Protein AF-A0A527YTL7-F1 (afdb_monomer)

Structure (mmCIF, N/CA/C/O backbone):
data_AF-A0A527YTL7-F1
#
_entry.id   AF-A0A527YTL7-F1
#
loop_
_atom_site.group_PDB
_atom_site.id
_atom_site.type_symbol
_atom_site.label_atom_id
_atom_site.label_alt_id
_atom_site.label_comp_id
_atom_site.label_asym_id
_atom_site.label_entity_id
_atom_site.label_seq_id
_atom_site.pdbx_PDB_ins_code
_atom_site.Cartn_x
_atom_site.Cartn_y
_atom_site.Cartn_z
_atom_site.occupancy
_atom_site.B_iso_or_equiv
_atom_site.auth_seq_id
_atom_site.auth_comp_id
_atom_site.auth_asym_id
_atom_site.auth_atom_id
_atom_site.pdbx_PDB_model_num
ATOM 1 N N . SER A 1 1 ? -21.254 6.503 15.467 1.00 87.69 1 SER A N 1
ATOM 2 C CA . SER A 1 1 ? -21.462 5.749 16.721 1.00 87.69 1 SER A CA 1
ATOM 3 C C . SER A 1 1 ? -20.146 5.141 17.193 1.00 87.69 1 SER A C 1
ATOM 5 O O . SER A 1 1 ? -19.236 4.974 16.381 1.00 87.69 1 SER A O 1
ATOM 7 N N . ALA A 1 2 ? -20.030 4.812 18.484 1.00 92.00 2 ALA A N 1
ATOM 8 C CA . ALA A 1 2 ? -18.850 4.139 19.038 1.00 92.00 2 ALA A CA 1
ATOM 9 C C . ALA A 1 2 ? -18.559 2.800 18.334 1.00 92.00 2 ALA A C 1
ATOM 11 O O . ALA A 1 2 ? -17.413 2.520 18.000 1.00 92.00 2 ALA A O 1
ATOM 12 N N . GLN A 1 3 ? -19.607 2.049 17.980 1.00 93.88 3 GLN A N 1
ATOM 13 C CA . GLN A 1 3 ? -19.490 0.779 17.260 1.00 93.88 3 GLN A CA 1
ATOM 14 C C . GLN A 1 3 ? -18.828 0.923 15.880 1.00 93.88 3 GLN A C 1
ATOM 16 O O . GLN A 1 3 ? -17.917 0.165 15.561 1.00 93.88 3 GLN A O 1
ATOM 21 N N . LYS A 1 4 ? -19.199 1.941 15.084 1.00 90.00 4 LYS A N 1
ATOM 22 C CA . LYS A 1 4 ? -18.537 2.212 13.791 1.00 90.00 4 LYS A CA 1
ATOM 23 C C . LYS A 1 4 ? -17.046 2.538 13.963 1.00 90.00 4 LYS A C 1
ATOM 25 O O . LYS A 1 4 ? -16.236 2.123 13.141 1.00 90.00 4 LYS A O 1
ATOM 30 N N . ARG A 1 5 ? -16.670 3.254 15.032 1.00 91.88 5 ARG A N 1
ATOM 31 C CA . ARG A 1 5 ? -15.258 3.554 15.335 1.00 91.88 5 ARG A CA 1
ATOM 32 C C . ARG A 1 5 ? -14.487 2.298 15.740 1.00 91.88 5 ARG A C 1
ATOM 34 O O . ARG A 1 5 ? -13.414 2.070 15.198 1.00 91.88 5 ARG A O 1
ATOM 41 N N . ALA A 1 6 ? -15.056 1.462 16.608 1.00 94.88 6 ALA A N 1
ATOM 42 C CA . ALA A 1 6 ? -14.450 0.191 17.004 1.00 94.88 6 ALA A CA 1
ATOM 43 C C . ALA A 1 6 ? -14.260 -0.753 15.803 1.00 94.88 6 ALA A C 1
ATOM 45 O O . ALA A 1 6 ? -13.172 -1.288 15.599 1.00 94.88 6 ALA A O 1
ATOM 46 N N . ALA A 1 7 ? -15.284 -0.886 14.953 1.00 94.25 7 ALA A N 1
ATOM 47 C CA . ALA A 1 7 ? -15.212 -1.693 13.738 1.0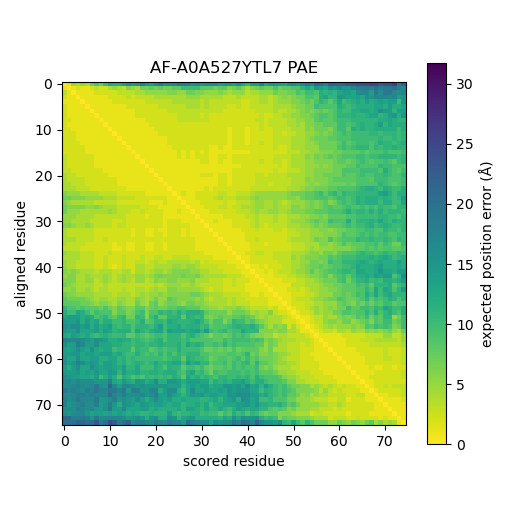0 94.25 7 ALA A CA 1
ATOM 48 C C . ALA A 1 7 ? -14.132 -1.186 12.768 1.00 94.25 7 ALA A C 1
ATOM 50 O O . ALA A 1 7 ? -13.375 -1.987 12.217 1.00 94.25 7 ALA A O 1
ATOM 51 N N . LYS A 1 8 ? -14.015 0.140 12.601 1.00 91.12 8 LYS A N 1
ATOM 52 C CA . LYS A 1 8 ? -12.950 0.759 11.801 1.00 91.12 8 LYS A CA 1
ATOM 53 C C . LYS A 1 8 ? -11.563 0.422 12.355 1.00 91.12 8 LYS A C 1
ATOM 55 O O . LYS A 1 8 ? -10.705 -0.009 11.589 1.00 91.12 8 LYS A O 1
ATOM 60 N N . SER A 1 9 ? -11.345 0.577 13.662 1.00 94.19 9 SER A N 1
ATOM 61 C CA . SER A 1 9 ? -10.061 0.244 14.294 1.00 94.19 9 SER A CA 1
ATOM 62 C C . SER A 1 9 ? -9.706 -1.234 14.116 1.00 94.19 9 SER A C 1
ATOM 64 O O . SER A 1 9 ? -8.589 -1.549 13.716 1.00 94.19 9 SER A O 1
ATOM 66 N N . ALA A 1 10 ? -10.670 -2.138 14.313 1.00 96.56 10 ALA A N 1
ATOM 67 C CA . ALA A 1 10 ? -10.463 -3.570 14.106 1.00 96.56 10 ALA A CA 1
ATOM 68 C C . ALA A 1 10 ? -10.118 -3.909 12.644 1.00 96.56 10 ALA A C 1
ATOM 70 O O . ALA A 1 10 ? -9.284 -4.775 12.386 1.00 96.56 10 ALA A O 1
ATOM 71 N N . ALA A 1 11 ? -10.735 -3.226 11.675 1.00 95.94 11 ALA A N 1
ATOM 72 C CA . ALA A 1 11 ? -10.413 -3.403 10.262 1.00 95.94 11 ALA A CA 1
ATOM 73 C C . ALA A 1 11 ? -8.982 -2.947 9.929 1.00 95.94 11 ALA A C 1
ATOM 75 O O . ALA A 1 11 ? -8.268 -3.662 9.225 1.00 95.94 11 ALA A O 1
ATOM 76 N N . ILE A 1 12 ? -8.549 -1.803 10.470 1.00 95.50 12 ILE A N 1
ATOM 77 C CA . ILE A 1 12 ? -7.178 -1.299 10.297 1.00 95.50 12 ILE A CA 1
ATOM 78 C C . ILE A 1 12 ? -6.164 -2.269 10.912 1.00 95.50 12 ILE A C 1
ATOM 80 O O . ILE A 1 12 ? -5.147 -2.561 10.286 1.00 95.50 12 ILE A O 1
ATOM 84 N N . GLU A 1 13 ? -6.446 -2.823 12.092 1.00 97.19 13 GLU A N 1
ATOM 85 C CA . GLU A 1 13 ? -5.513 -3.758 12.724 1.00 97.19 13 GLU A CA 1
ATOM 86 C C . GLU A 1 13 ? -5.408 -5.079 11.953 1.00 97.19 13 GLU A C 1
ATOM 88 O O . GLU A 1 13 ? -4.306 -5.566 11.705 1.00 97.19 13 GLU A O 1
ATOM 93 N N . ARG A 1 14 ? -6.531 -5.617 11.456 1.00 97.62 14 ARG A N 1
ATOM 94 C CA . ARG A 1 14 ? -6.502 -6.783 10.555 1.00 9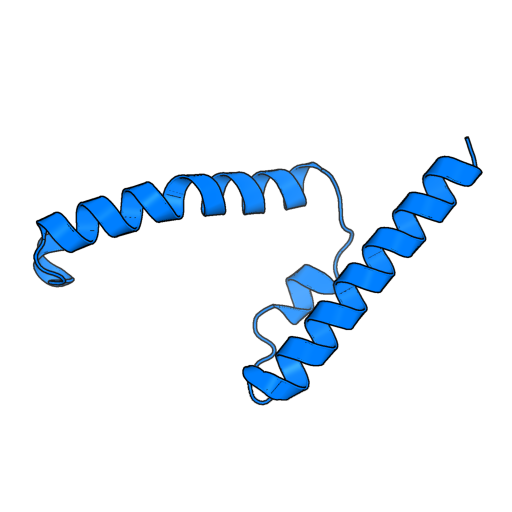7.62 14 ARG A CA 1
ATOM 95 C C . ARG A 1 14 ? -5.681 -6.520 9.294 1.00 97.62 14 ARG A C 1
ATOM 97 O O . ARG A 1 14 ? -4.940 -7.397 8.858 1.00 97.62 14 ARG A O 1
ATOM 104 N N . MET A 1 15 ? -5.792 -5.325 8.713 1.00 95.88 15 MET A N 1
ATOM 105 C CA . MET A 1 15 ? -4.984 -4.927 7.558 1.00 95.88 15 MET A CA 1
ATOM 106 C C . MET A 1 15 ? -3.484 -4.937 7.893 1.00 95.88 15 MET A C 1
ATOM 108 O O . MET A 1 15 ? -2.696 -5.495 7.131 1.00 95.88 15 MET A O 1
ATOM 112 N N . ARG A 1 16 ? -3.089 -4.385 9.047 1.00 97.19 16 ARG A N 1
ATOM 113 C CA . ARG A 1 16 ? -1.692 -4.382 9.513 1.00 97.19 16 ARG A CA 1
ATOM 114 C C . ARG 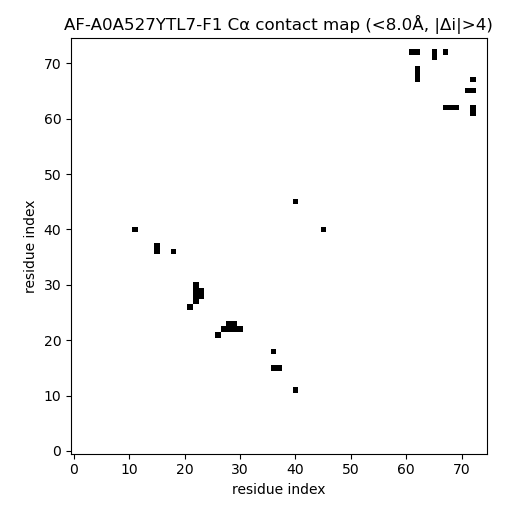A 1 16 ? -1.154 -5.784 9.786 1.00 97.19 16 ARG A C 1
ATOM 116 O O . ARG A 1 16 ? -0.016 -6.070 9.425 1.00 97.19 16 ARG A O 1
ATOM 123 N N . MET A 1 17 ? -1.961 -6.670 10.370 1.00 98.00 17 MET A N 1
ATOM 124 C CA . MET A 1 17 ? -1.571 -8.071 10.569 1.00 98.00 17 MET A CA 1
ATOM 125 C C . MET A 1 17 ? -1.273 -8.772 9.241 1.00 98.00 17 MET A C 1
ATOM 127 O O . MET A 1 17 ? -0.204 -9.358 9.100 1.00 98.00 17 MET A O 1
ATOM 131 N N . ARG A 1 18 ? -2.164 -8.641 8.249 1.00 97.62 18 ARG A N 1
ATOM 132 C CA . ARG A 1 18 ? -1.963 -9.228 6.911 1.00 97.62 18 ARG A CA 1
ATOM 133 C C . ARG A 1 18 ? -0.713 -8.688 6.220 1.00 97.62 18 ARG A C 1
ATOM 135 O O . ARG A 1 18 ? -0.017 -9.436 5.541 1.00 97.62 18 ARG A O 1
ATOM 142 N N . TYR A 1 19 ? -0.419 -7.399 6.397 1.00 96.88 19 TYR A N 1
ATOM 143 C CA . TYR A 1 19 ? 0.828 -6.823 5.906 1.00 96.88 19 TYR A CA 1
ATOM 144 C C . TYR A 1 19 ? 2.049 -7.483 6.548 1.00 96.88 19 TYR A C 1
ATOM 146 O O . TYR A 1 19 ? 2.924 -7.937 5.820 1.00 96.88 19 TYR A O 1
ATOM 154 N N . ARG A 1 20 ? 2.095 -7.583 7.883 1.00 97.69 20 ARG A N 1
ATOM 155 C CA . ARG A 1 20 ? 3.222 -8.206 8.599 1.00 97.69 20 ARG A CA 1
ATOM 156 C C . ARG A 1 20 ? 3.436 -9.658 8.169 1.00 97.69 20 ARG A C 1
ATOM 158 O O . ARG A 1 20 ? 4.563 -10.042 7.889 1.00 97.69 20 ARG A O 1
ATOM 165 N N . GLU A 1 21 ? 2.357 -10.425 8.022 1.00 98.00 21 GLU A N 1
ATOM 166 C CA . GLU A 1 21 ? 2.413 -11.802 7.521 1.00 98.00 21 GLU A CA 1
ATOM 167 C C . GLU A 1 21 ? 3.037 -11.872 6.120 1.00 98.00 21 GLU A C 1
ATOM 169 O O . GLU A 1 21 ? 3.984 -12.625 5.899 1.00 98.00 21 GLU A O 1
ATOM 174 N N . MET A 1 22 ? 2.563 -11.056 5.176 1.00 97.62 22 MET A N 1
ATOM 175 C CA . MET A 1 22 ? 3.098 -11.010 3.811 1.00 97.62 22 MET A CA 1
ATOM 176 C C . MET A 1 22 ? 4.555 -10.523 3.769 1.00 97.62 22 MET A C 1
ATOM 178 O O . MET A 1 22 ? 5.367 -11.078 3.024 1.00 97.62 22 MET A O 1
ATOM 182 N N . ARG A 1 23 ? 4.877 -9.504 4.576 1.00 97.88 23 ARG A N 1
ATOM 183 C CA . ARG A 1 23 ? 6.212 -8.920 4.721 1.00 97.88 23 ARG A CA 1
ATOM 184 C C . ARG A 1 23 ? 7.217 -9.978 5.156 1.00 97.88 23 ARG A C 1
ATOM 186 O O . ARG A 1 23 ? 8.251 -10.146 4.516 1.00 97.88 23 ARG A O 1
ATOM 193 N N . ASP A 1 24 ? 6.892 -10.697 6.225 1.00 97.81 24 ASP A N 1
ATOM 194 C CA . ASP A 1 24 ? 7.810 -11.632 6.876 1.00 97.81 24 ASP A CA 1
ATOM 195 C C . ASP A 1 24 ? 7.869 -12.987 6.147 1.00 97.81 24 ASP A C 1
ATOM 197 O O . ASP A 1 24 ? 8.881 -13.679 6.230 1.00 97.81 24 ASP A O 1
ATOM 201 N N . SER A 1 25 ? 6.837 -13.338 5.368 1.00 96.62 25 SER A N 1
ATOM 202 C CA . SER A 1 25 ? 6.810 -14.546 4.531 1.00 96.62 25 SER A CA 1
ATOM 203 C C . SER A 1 25 ? 7.262 -14.275 3.087 1.00 96.62 25 SER A C 1
ATOM 205 O O . SER A 1 25 ? 8.451 -14.326 2.766 1.00 96.62 25 SER A O 1
ATOM 207 N N . ARG A 1 26 ? 6.317 -13.975 2.188 1.00 95.81 26 ARG A N 1
ATOM 208 C CA . ARG A 1 26 ? 6.509 -13.869 0.735 1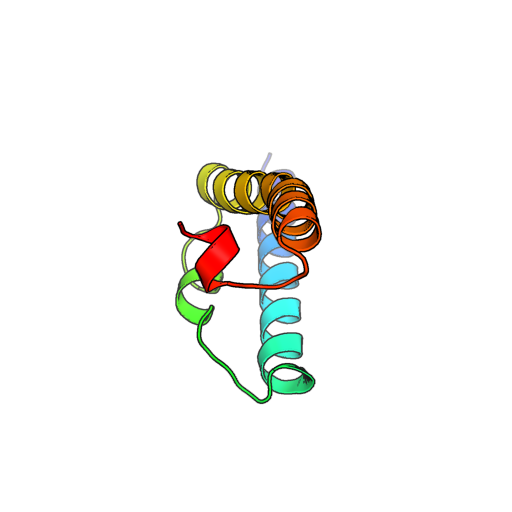.00 95.81 26 ARG A CA 1
ATOM 209 C C . ARG A 1 26 ? 7.563 -12.837 0.352 1.00 95.81 26 ARG A C 1
ATOM 211 O O . ARG A 1 26 ? 8.257 -13.026 -0.644 1.00 95.81 26 ARG A O 1
ATOM 218 N N . TRP A 1 27 ? 7.672 -11.752 1.111 1.00 96.75 27 TRP A N 1
ATOM 219 C CA . TRP A 1 27 ? 8.617 -10.673 0.829 1.00 96.75 27 TRP A CA 1
ATOM 220 C C . T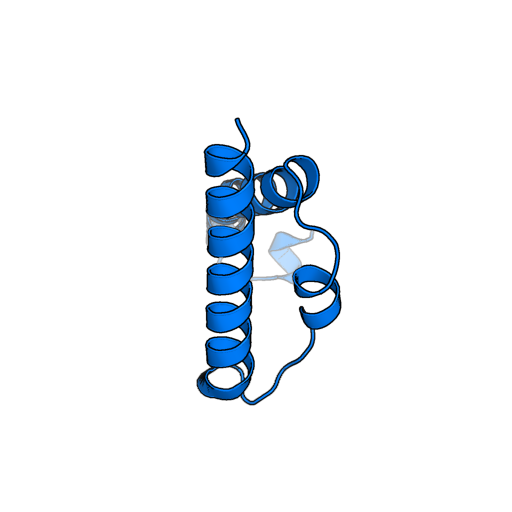RP A 1 27 ? 9.954 -10.823 1.562 1.00 96.75 27 TRP A C 1
ATOM 222 O O . TRP A 1 27 ? 10.784 -9.920 1.487 1.00 96.75 27 TRP A O 1
ATOM 232 N N . ARG A 1 28 ? 10.183 -11.953 2.252 1.00 96.62 28 ARG A N 1
ATOM 233 C CA . ARG A 1 28 ? 11.446 -12.286 2.937 1.00 96.62 28 ARG A CA 1
ATOM 234 C C . ARG A 1 28 ? 11.946 -11.172 3.868 1.00 96.62 28 ARG A C 1
ATOM 236 O O . ARG A 1 28 ? 13.141 -10.901 3.943 1.00 96.62 28 ARG A O 1
ATOM 243 N N . GLY A 1 29 ? 11.025 -10.512 4.563 1.00 96.12 29 GLY A N 1
ATOM 244 C CA . GLY A 1 29 ? 11.325 -9.447 5.514 1.00 96.12 29 GLY A CA 1
ATOM 245 C C . GLY A 1 29 ? 11.586 -8.076 4.886 1.00 96.12 29 GLY A C 1
ATOM 246 O O . GLY A 1 29 ? 12.140 -7.215 5.562 1.00 96.12 29 GLY A O 1
ATOM 247 N N . TYR A 1 30 ? 11.210 -7.828 3.627 1.00 97.00 30 TYR A N 1
ATOM 248 C CA . TYR A 1 30 ? 11.346 -6.503 3.011 1.00 97.00 30 TYR A CA 1
ATOM 249 C C . TYR A 1 30 ? 10.456 -5.449 3.698 1.00 97.00 30 TYR A C 1
ATOM 251 O O . TYR A 1 30 ? 9.233 -5.497 3.604 1.00 97.00 30 TYR A O 1
ATOM 259 N N . ARG A 1 31 ? 11.071 -4.453 4.348 1.00 96.00 31 ARG A N 1
ATOM 260 C CA . ARG A 1 31 ? 10.399 -3.451 5.208 1.00 96.00 31 ARG A CA 1
ATOM 261 C C . ARG A 1 31 ? 10.031 -2.134 4.522 1.00 96.00 31 ARG A C 1
ATOM 263 O O . ARG A 1 31 ? 9.681 -1.175 5.205 1.00 96.00 31 ARG A O 1
ATOM 270 N N . GLY A 1 32 ? 10.086 -2.058 3.191 1.00 95.69 32 GLY A N 1
ATOM 271 C CA . GLY A 1 32 ? 9.896 -0.795 2.457 1.00 95.69 32 GLY A CA 1
ATOM 272 C C . GLY A 1 32 ? 8.551 -0.096 2.697 1.00 95.69 32 GLY A C 1
ATOM 273 O O . GLY A 1 32 ? 8.439 1.107 2.484 1.00 95.69 32 GLY A O 1
ATOM 274 N N . TYR A 1 33 ? 7.545 -0.823 3.192 1.00 94.38 33 TYR A N 1
ATOM 275 C CA . TYR A 1 33 ? 6.213 -0.288 3.472 1.00 94.38 33 TYR A CA 1
ATOM 276 C C . TYR A 1 33 ? 5.908 -0.106 4.968 1.00 94.38 33 TYR A C 1
ATOM 278 O O . TYR A 1 33 ? 4.805 0.340 5.288 1.00 94.38 33 TYR A O 1
ATOM 286 N N . ASP A 1 34 ? 6.847 -0.387 5.884 1.00 96.38 34 ASP A N 1
ATOM 287 C CA . ASP A 1 34 ? 6.608 -0.309 7.339 1.00 96.38 34 ASP A CA 1
ATOM 288 C C . ASP A 1 34 ? 6.100 1.095 7.727 1.00 96.38 34 ASP A C 1
ATOM 290 O O . ASP A 1 34 ? 5.028 1.233 8.315 1.00 96.38 34 ASP A O 1
ATOM 294 N N . VAL A 1 35 ? 6.763 2.153 7.241 1.00 95.31 35 VAL A N 1
ATOM 295 C CA . VAL A 1 35 ? 6.353 3.555 7.462 1.00 95.31 35 VAL A CA 1
ATOM 296 C C . VAL A 1 35 ? 4.917 3.824 6.988 1.00 95.31 35 VAL A C 1
ATOM 298 O O . VAL A 1 35 ? 4.163 4.565 7.625 1.00 95.31 35 VAL A O 1
ATOM 301 N N . TRP A 1 36 ? 4.496 3.216 5.874 1.00 93.62 36 TRP A N 1
ATOM 302 C CA . TRP A 1 36 ? 3.138 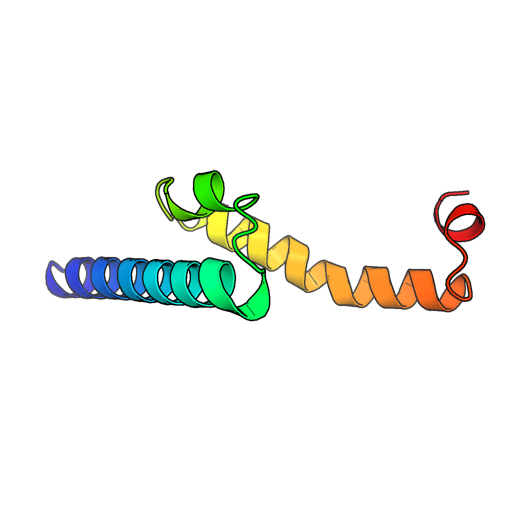3.386 5.364 1.00 93.62 36 TRP A CA 1
ATOM 303 C C . TRP A 1 36 ? 2.109 2.678 6.259 1.00 93.62 36 TRP A C 1
ATOM 305 O O . TRP A 1 36 ? 1.073 3.268 6.567 1.00 93.62 36 TRP A O 1
ATOM 315 N N . PHE A 1 37 ? 2.373 1.455 6.718 1.00 95.12 37 PHE A N 1
ATOM 316 C CA . PHE A 1 37 ? 1.423 0.706 7.552 1.00 95.12 37 PHE A CA 1
ATOM 317 C C . PHE A 1 37 ? 1.368 1.189 9.010 1.00 95.12 37 PHE A C 1
ATOM 319 O O . PHE A 1 37 ? 0.299 1.119 9.634 1.00 95.12 37 PHE A O 1
ATOM 326 N N . ASP A 1 38 ? 2.471 1.723 9.535 1.00 94.50 38 ASP A N 1
ATOM 327 C CA . ASP A 1 38 ? 2.567 2.192 10.921 1.00 94.50 38 ASP A CA 1
ATOM 328 C C . ASP A 1 38 ? 1.946 3.582 11.114 1.00 94.50 38 ASP A C 1
ATOM 330 O O . ASP A 1 38 ? 1.325 3.859 12.144 1.00 94.50 38 ASP A O 1
ATOM 334 N N . ALA A 1 39 ? 2.003 4.440 10.092 1.00 93.75 39 ALA A N 1
ATOM 335 C CA . ALA A 1 39 ? 1.361 5.750 10.127 1.00 93.75 39 ALA A CA 1
ATOM 336 C C . ALA A 1 39 ? -0.188 5.662 10.171 1.00 93.75 39 ALA A C 1
ATOM 338 O O . ALA A 1 39 ? -0.780 4.661 9.748 1.00 93.75 39 ALA A O 1
ATOM 339 N N . PRO A 1 40 ? -0.884 6.718 10.643 1.00 93.50 40 PRO A N 1
ATOM 340 C CA . PRO A 1 40 ? -2.345 6.749 10.694 1.00 93.50 40 PRO A CA 1
ATOM 341 C C . PRO A 1 40 ? -3.006 6.467 9.335 1.00 93.50 40 PRO A C 1
ATOM 343 O O . PRO A 1 40 ? -2.627 7.036 8.309 1.00 93.50 40 PRO A O 1
ATOM 346 N N . ILE A 1 41 ? -4.033 5.612 9.338 1.00 92.38 41 ILE A N 1
ATOM 347 C CA . ILE A 1 41 ? -4.798 5.255 8.137 1.00 92.38 41 ILE A CA 1
ATOM 348 C C . ILE A 1 41 ? -6.052 6.130 8.045 1.00 92.38 41 ILE A C 1
ATOM 350 O O . ILE A 1 41 ? -6.939 6.085 8.903 1.00 92.38 41 ILE A O 1
ATOM 354 N N . ASN A 1 42 ? -6.133 6.922 6.978 1.00 89.00 42 ASN A N 1
ATOM 355 C CA . ASN A 1 42 ? -7.246 7.821 6.691 1.00 89.00 42 ASN A CA 1
ATOM 356 C C . ASN A 1 42 ? -7.678 7.715 5.218 1.00 89.00 42 ASN A C 1
ATOM 358 O O . ASN A 1 42 ? -7.035 7.041 4.413 1.00 89.00 42 ASN A O 1
ATOM 362 N N . ASN A 1 43 ? -8.780 8.382 4.871 1.00 85.00 43 ASN A N 1
ATOM 363 C CA . ASN A 1 43 ? -9.363 8.283 3.534 1.00 85.00 43 ASN A CA 1
ATOM 364 C C . ASN A 1 43 ? -8.435 8.837 2.442 1.00 85.00 43 ASN A C 1
ATOM 366 O O . ASN A 1 43 ? -8.400 8.265 1.363 1.00 85.00 43 ASN A O 1
ATOM 370 N N . ALA A 1 44 ? -7.660 9.893 2.714 1.00 85.44 44 ALA A N 1
ATOM 371 C CA . ALA A 1 44 ? -6.733 10.469 1.736 1.00 85.44 44 ALA A CA 1
ATOM 372 C C . ALA A 1 44 ? -5.619 9.481 1.360 1.00 85.44 44 ALA A C 1
ATOM 374 O O . ALA A 1 44 ? -5.312 9.297 0.187 1.00 85.44 44 ALA A O 1
ATOM 375 N N . LYS A 1 45 ? -5.063 8.783 2.355 1.00 89.94 45 LYS A N 1
ATOM 376 C CA . LYS A 1 4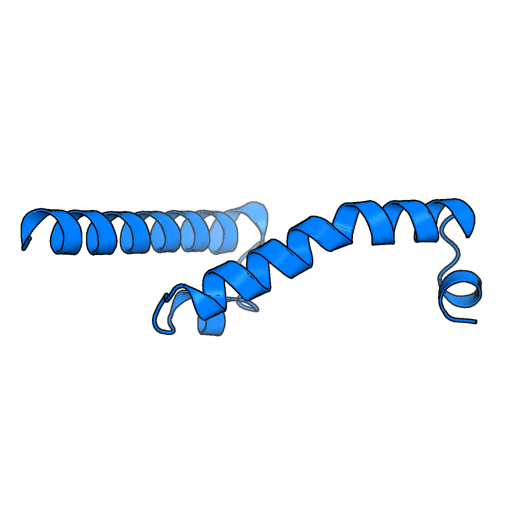5 ? -4.035 7.762 2.147 1.00 89.94 45 LYS A CA 1
ATOM 377 C C . LYS A 1 45 ? -4.558 6.575 1.341 1.00 89.94 45 LYS A C 1
ATOM 379 O O . LYS A 1 45 ? -3.894 6.122 0.417 1.00 89.94 45 LYS A O 1
ATOM 384 N N . LEU A 1 46 ? -5.762 6.105 1.674 1.00 87.38 46 LEU A N 1
ATOM 385 C CA . LEU A 1 46 ? -6.421 5.029 0.933 1.00 87.38 46 LEU A CA 1
ATOM 386 C C . LEU A 1 46 ? -6.756 5.456 -0.501 1.00 87.38 46 LEU A C 1
ATOM 388 O O . LEU A 1 46 ?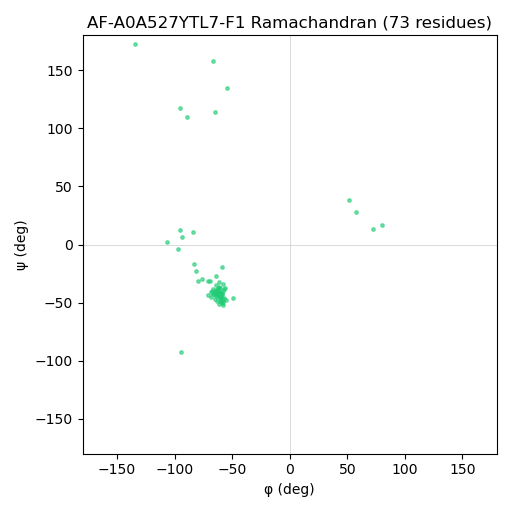 -6.534 4.683 -1.425 1.00 87.38 46 LEU A O 1
ATOM 392 N N . ALA A 1 47 ? -7.234 6.687 -0.691 1.00 83.94 47 ALA A N 1
ATOM 393 C CA . ALA A 1 47 ? -7.530 7.235 -2.008 1.00 83.94 47 ALA A CA 1
ATOM 394 C C . ALA A 1 47 ? -6.270 7.328 -2.877 1.00 83.94 47 ALA A C 1
ATOM 396 O O . ALA A 1 47 ? -6.300 6.884 -4.017 1.00 83.94 47 ALA A O 1
ATOM 397 N N . ALA A 1 48 ? -5.148 7.809 -2.334 1.00 82.50 48 ALA A N 1
ATOM 398 C CA . ALA A 1 48 ? -3.880 7.854 -3.062 1.00 82.50 48 ALA A CA 1
ATOM 399 C C . ALA A 1 48 ? -3.425 6.456 -3.523 1.00 82.50 48 ALA A C 1
ATOM 401 O O . ALA A 1 48 ? -3.012 6.285 -4.667 1.00 82.50 48 ALA A O 1
ATOM 402 N N . THR A 1 49 ? -3.555 5.437 -2.664 1.00 82.62 49 THR A N 1
ATOM 403 C CA . THR A 1 49 ? -3.258 4.044 -3.038 1.00 82.62 49 THR A CA 1
ATOM 404 C C . THR A 1 49 ? -4.236 3.496 -4.082 1.00 82.62 49 THR A C 1
ATOM 406 O O . THR A 1 49 ? -3.806 2.786 -4.986 1.00 82.62 49 THR A O 1
ATOM 409 N N . SER A 1 50 ? -5.527 3.835 -3.991 1.00 79.88 50 SER A N 1
ATOM 410 C CA . SER A 1 50 ? -6.540 3.417 -4.971 1.00 79.88 50 SER A CA 1
ATOM 411 C C . SER A 1 50 ? -6.279 4.024 -6.345 1.00 79.88 50 SER A C 1
ATOM 413 O O . SER A 1 50 ? -6.251 3.294 -7.324 1.00 79.88 50 SER A O 1
ATOM 415 N N . VAL A 1 51 ? -6.010 5.331 -6.407 1.00 78.19 51 VAL A N 1
ATOM 416 C CA . VAL A 1 51 ? -5.711 6.038 -7.662 1.00 78.19 51 VAL A CA 1
ATOM 417 C C . VAL A 1 51 ? -4.472 5.454 -8.329 1.00 78.19 51 VAL A C 1
ATOM 419 O O . VAL A 1 51 ? -4.479 5.227 -9.535 1.00 78.19 51 VAL A O 1
ATOM 422 N N . TYR A 1 52 ? -3.425 5.160 -7.550 1.00 72.19 52 TYR A N 1
ATOM 423 C CA . TYR A 1 52 ? -2.259 4.462 -8.083 1.00 72.19 52 TYR A CA 1
ATOM 424 C C . TYR A 1 52 ? -2.655 3.107 -8.684 1.00 72.19 52 TYR A C 1
ATOM 426 O O . TYR A 1 52 ? -2.280 2.816 -9.814 1.00 72.19 52 TYR A O 1
ATOM 434 N N . GLY A 1 53 ? -3.459 2.315 -7.963 1.00 74.81 53 GLY A N 1
ATOM 435 C CA . GLY A 1 53 ? -3.974 1.024 -8.428 1.00 74.81 53 GLY A CA 1
ATOM 436 C C . GLY A 1 53 ? -4.762 1.111 -9.738 1.00 74.81 53 GLY A C 1
ATOM 437 O O . GLY A 1 53 ? -4.491 0.337 -10.655 1.00 74.81 53 GLY A O 1
ATOM 438 N N . ASP A 1 54 ? -5.667 2.084 -9.858 1.00 79.88 54 ASP A N 1
ATOM 439 C CA . ASP A 1 54 ? -6.474 2.309 -11.065 1.00 79.88 54 ASP A CA 1
ATOM 440 C C . ASP A 1 54 ? -5.594 2.626 -12.287 1.00 79.88 54 ASP A C 1
ATOM 442 O O . ASP A 1 54 ? -5.907 2.251 -13.417 1.00 79.88 54 ASP A O 1
ATOM 446 N N . GLN A 1 55 ? -4.453 3.280 -12.063 1.00 80.62 55 GLN A N 1
ATOM 447 C CA . GLN A 1 55 ? -3.505 3.639 -13.116 1.00 80.62 55 GLN A CA 1
ATOM 448 C C . GLN A 1 55 ? -2.547 2.502 -13.500 1.00 80.62 55 GLN A C 1
ATOM 450 O O . GLN A 1 55 ? -1.976 2.553 -14.592 1.00 80.62 55 GLN A O 1
ATOM 455 N N . VAL A 1 56 ? -2.391 1.454 -12.675 1.00 85.94 56 VAL A N 1
ATOM 456 C CA . VAL A 1 56 ? -1.485 0.323 -12.972 1.00 85.94 56 VAL A CA 1
ATOM 457 C C . VAL A 1 56 ? -1.884 -0.380 -14.266 1.00 85.94 56 VAL A C 1
ATOM 459 O O . VAL A 1 56 ? -1.023 -0.662 -15.095 1.00 85.94 56 VAL A O 1
ATOM 462 N N . ALA A 1 57 ? -3.175 -0.647 -14.474 1.00 84.06 57 ALA A N 1
ATOM 463 C CA . ALA A 1 57 ? -3.639 -1.331 -15.682 1.00 84.06 57 ALA A CA 1
ATOM 464 C C . ALA A 1 57 ? -3.299 -0.533 -16.953 1.00 84.06 57 ALA A C 1
ATOM 466 O O . ALA A 1 57 ? -2.829 -1.094 -17.943 1.00 84.06 57 ALA A O 1
ATOM 467 N N . THR A 1 58 ? -3.468 0.789 -16.899 1.00 85.69 58 THR A N 1
ATOM 468 C CA . THR A 1 58 ? -3.112 1.694 -17.996 1.00 85.69 58 THR A CA 1
ATOM 469 C C . THR A 1 58 ? -1.603 1.743 -18.221 1.00 85.69 58 THR A C 1
ATOM 471 O O . THR A 1 58 ? -1.156 1.668 -19.363 1.00 85.69 58 THR A O 1
ATOM 474 N N . PHE A 1 59 ? -0.808 1.803 -17.150 1.00 86.00 59 PHE A N 1
ATOM 475 C CA . PHE A 1 59 ? 0.652 1.745 -17.231 1.00 86.00 59 PHE A CA 1
ATOM 476 C C . PHE A 1 59 ? 1.131 0.457 -17.913 1.00 86.00 59 PHE A C 1
ATOM 478 O O . PHE A 1 59 ? 1.906 0.519 -18.863 1.00 86.00 59 PHE A O 1
ATOM 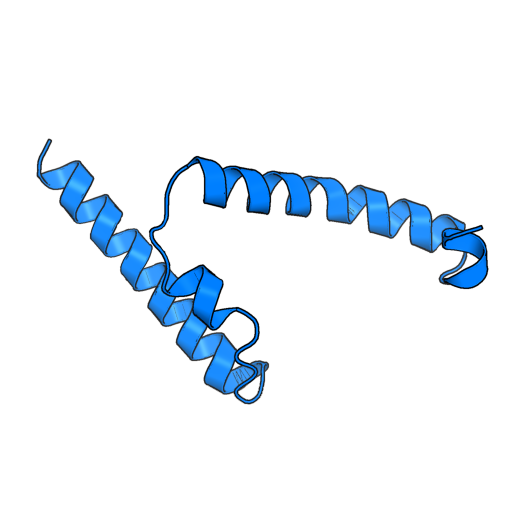485 N N . LEU A 1 60 ? 0.627 -0.702 -17.474 1.00 89.94 60 LEU A N 1
ATOM 486 C CA . LEU A 1 60 ? 0.974 -2.000 -18.058 1.00 89.94 60 LEU A CA 1
ATOM 487 C C . LEU A 1 60 ? 0.607 -2.056 -19.541 1.00 89.94 60 LEU A C 1
ATOM 489 O O . LEU A 1 60 ? 1.407 -2.499 -20.359 1.00 89.94 60 LEU A O 1
ATOM 493 N N . ARG A 1 61 ? -0.564 -1.522 -19.907 1.00 90.06 61 ARG A N 1
ATOM 494 C CA . ARG A 1 61 ? -0.988 -1.467 -21.307 1.00 90.06 61 ARG A CA 1
ATOM 495 C C . ARG A 1 61 ? -0.041 -0.633 -22.170 1.00 90.06 61 ARG A C 1
ATOM 497 O O . ARG A 1 61 ? 0.254 -1.032 -23.293 1.00 90.06 61 ARG A O 1
ATOM 504 N N . LEU A 1 62 ? 0.418 0.512 -21.671 1.00 89.50 62 LEU A N 1
ATOM 505 C CA . LEU A 1 62 ? 1.385 1.356 -22.375 1.00 89.50 62 LEU A CA 1
ATOM 506 C C . LEU A 1 62 ? 2.757 0.672 -22.482 1.00 89.50 62 LEU A C 1
ATOM 508 O O . LEU A 1 62 ? 3.384 0.719 -23.537 1.00 89.50 62 LEU A O 1
ATOM 512 N N . PHE A 1 63 ? 3.197 -0.019 -21.431 1.00 91.50 63 PHE A N 1
ATOM 513 C CA . PHE A 1 63 ? 4.455 -0.763 -21.435 1.00 91.50 63 PHE A CA 1
ATOM 514 C C . PHE A 1 63 ? 4.451 -1.928 -22.440 1.00 91.50 63 PHE A C 1
ATOM 516 O O . PHE A 1 63 ? 5.421 -2.113 -23.178 1.00 91.50 63 PHE A O 1
ATOM 523 N N . ASP A 1 64 ? 3.329 -2.643 -22.560 1.00 92.06 64 ASP A N 1
ATOM 524 C CA . ASP A 1 64 ? 3.138 -3.688 -23.573 1.00 92.06 64 ASP A CA 1
ATOM 525 C C . ASP A 1 64 ? 3.202 -3.130 -25.003 1.00 92.06 64 ASP A C 1
ATOM 527 O O . ASP A 1 64 ? 3.780 -3.757 -25.892 1.00 92.06 64 ASP A O 1
ATOM 531 N N . LEU A 1 65 ? 2.656 -1.930 -25.244 1.00 91.81 65 LEU A N 1
ATOM 532 C CA . LEU A 1 65 ? 2.769 -1.253 -26.546 1.00 91.81 65 LEU A CA 1
ATOM 533 C C . LEU A 1 65 ? 4.224 -0.893 -26.885 1.00 91.81 65 LEU A C 1
ATOM 535 O O . LEU A 1 65 ? 4.598 -0.876 -28.060 1.00 91.81 65 LEU A O 1
ATOM 539 N N . CYS A 1 66 ? 5.062 -0.688 -25.870 1.00 91.88 66 CYS A N 1
ATOM 540 C CA . CYS A 1 66 ? 6.509 -0.541 -26.018 1.00 91.88 66 CYS A CA 1
ATOM 541 C C . CYS A 1 66 ? 7.256 -1.883 -26.076 1.00 91.88 66 CYS A C 1
ATOM 543 O O . CYS A 1 66 ? 8.481 -1.889 -26.046 1.00 91.88 66 CYS A O 1
ATOM 545 N N . SER A 1 67 ? 6.555 -3.017 -26.207 1.00 92.25 67 SER A N 1
ATOM 546 C CA . SER A 1 67 ? 7.151 -4.365 -26.264 1.00 92.25 67 SER A CA 1
ATOM 547 C C . SER A 1 67 ? 8.001 -4.715 -25.035 1.00 92.25 67 SER A C 1
ATOM 549 O O . SER A 1 67 ? 8.950 -5.488 -25.135 1.00 92.25 67 SER A O 1
ATOM 551 N N . GLY A 1 68 ? 7.679 -4.131 -23.876 1.00 88.06 68 GLY A N 1
ATOM 552 C CA . GLY A 1 68 ? 8.443 -4.321 -22.644 1.00 88.06 68 GLY A CA 1
ATOM 553 C C . GLY A 1 68 ? 9.808 -3.619 -22.617 1.00 88.06 68 GLY A C 1
ATOM 554 O O . GLY A 1 68 ? 10.634 -3.919 -21.755 1.00 88.06 68 GLY A O 1
ATOM 555 N N . ASP A 1 69 ? 10.067 -2.698 -23.547 1.00 93.06 69 ASP A N 1
ATOM 556 C CA . ASP A 1 69 ? 11.305 -1.924 -23.616 1.00 93.06 69 ASP A CA 1
ATOM 557 C C . ASP A 1 69 ? 11.176 -0.639 -22.779 1.00 93.06 69 ASP A C 1
ATOM 559 O O . ASP A 1 69 ? 10.429 0.282 -23.120 1.00 93.06 69 ASP A O 1
ATOM 563 N N . TYR A 1 70 ? 11.898 -0.588 -21.654 1.00 88.62 70 TYR A N 1
ATOM 564 C CA . TYR A 1 70 ? 11.905 0.570 -20.757 1.00 88.62 70 TYR A CA 1
ATOM 565 C C . TYR A 1 70 ? 12.469 1.843 -21.408 1.00 88.62 70 TYR A C 1
ATOM 567 O O . TYR A 1 70 ? 11.808 2.876 -21.296 1.00 88.62 70 TYR A O 1
ATOM 575 N N . PRO A 1 71 ? 13.634 1.826 -22.089 1.00 93.56 71 PRO A N 1
ATOM 576 C CA . PRO A 1 71 ? 14.098 2.980 -22.859 1.00 93.56 71 PRO A CA 1
ATOM 577 C C . PRO A 1 71 ? 13.039 3.559 -23.803 1.00 93.56 71 PRO A C 1
ATOM 579 O O . PRO A 1 71 ? 12.812 4.764 -23.789 1.00 93.56 71 PRO A O 1
ATOM 582 N N . ARG A 1 72 ? 12.337 2.717 -24.567 1.00 89.62 72 ARG A N 1
ATOM 583 C CA . ARG A 1 72 ? 11.269 3.146 -25.483 1.00 89.62 72 ARG A CA 1
ATOM 584 C C . ARG A 1 72 ? 10.030 3.657 -24.753 1.00 89.62 72 ARG A C 1
ATOM 586 O O . ARG A 1 72 ? 9.317 4.503 -25.279 1.00 89.62 72 ARG A O 1
ATOM 593 N N . PHE A 1 73 ? 9.744 3.123 -23.573 1.00 89.31 73 PHE A N 1
ATOM 594 C CA . PHE A 1 73 ? 8.627 3.558 -22.740 1.00 89.31 73 PHE A CA 1
ATOM 595 C C . PHE A 1 73 ? 8.844 4.943 -22.109 1.00 89.31 73 PHE A C 1
ATOM 597 O O . PHE A 1 73 ? 7.875 5.667 -21.904 1.00 89.31 73 PHE A O 1
ATOM 604 N N . TYR A 1 74 ? 10.092 5.310 -21.806 1.00 85.56 74 TYR A N 1
ATOM 605 C CA . TYR A 1 74 ? 10.444 6.594 -21.184 1.00 85.56 74 TYR A CA 1
ATOM 606 C C . TYR A 1 74 ? 10.910 7.684 -22.168 1.00 85.56 74 TYR A C 1
ATOM 608 O O . TYR A 1 74 ? 11.192 8.796 -21.717 1.00 85.56 74 TYR A O 1
ATOM 616 N N . ALA A 1 75 ? 11.038 7.361 -23.460 1.00 78.62 75 ALA A N 1
ATOM 617 C CA . ALA A 1 75 ? 11.485 8.276 -24.515 1.00 78.62 75 ALA A CA 1
ATOM 618 C C . ALA A 1 75 ? 10.425 9.305 -24.940 1.00 78.62 75 ALA A C 1
ATOM 620 O O . ALA A 1 75 ? 9.213 9.038 -24.767 1.00 78.62 75 ALA A O 1
#

Secondary structure (DSSP, 8-state):
-HHHHHHHHHHHHHHHHHHHHHHHTTTTT--TTHHHHHSPP-HHHHHHHHHHHHHHHHHHHHHHHTTT-HHHHH-

Sequence (75 aa):
SAQKRAAKSAAIERMRMRYREMRDSRWRGYRGYDVWFDAPINNAKLAATSVYGDQVATFLRLFDLCSGDYPRFYA

Foldseek 3Di:
DVVVVVVVVVVLVVVLVVVVVCCVPVVVNDCPCVVVSVDDDDPVSVVVVVVVVVCVVVLVVLCVVVVVDPVSSVD

pLDDT: mean 91.14, std 6.04, range [72.19, 98.0]

Solvent-accessible surface area (backbone atoms only — not comparable to full-atom values): 4408 Å² total; per-residue (Å²): 108,72,65,60,53,52,54,48,52,54,52,53,50,53,53,47,51,54,48,51,53,43,25,59,50,87,48,70,55,58,63,91,53,49,72,68,66,72,44,89,89,49,70,68,61,52,48,55,53,47,56,53,56,67,45,45,62,56,50,51,53,54,36,54,75,37,73,70,37,62,73,67,58,75,103

Radius of gyration: 17.26 Å; Cα contacts (8 Å, |Δi|>4): 20; chains: 1; bounding box: 36×25×46 Å

Mean predicted aligned error: 6.21 Å